Protein AF-A0A7Y2GDA6-F1 (afdb_monomer_lite)

Structure (mmCIF, N/CA/C/O backbone):
data_AF-A0A7Y2GDA6-F1
#
_entry.id   AF-A0A7Y2GDA6-F1
#
loop_
_atom_site.group_PDB
_atom_site.id
_atom_site.type_symbol
_atom_site.label_atom_id
_atom_site.label_alt_id
_atom_site.label_comp_id
_atom_site.label_asym_id
_atom_site.label_entity_id
_atom_site.label_seq_id
_atom_site.pdbx_PDB_ins_code
_atom_site.Cartn_x
_atom_site.Cartn_y
_atom_site.Cartn_z
_atom_site.occupancy
_atom_site.B_iso_or_equiv
_atom_site.auth_seq_id
_atom_site.auth_comp_id
_atom_site.auth_asym_id
_atom_site.auth_atom_id
_atom_site.pdbx_PDB_model_num
ATOM 1 N N . MET A 1 1 ? 19.817 -17.098 -6.772 1.00 64.12 1 MET A N 1
ATOM 2 C CA . MET A 1 1 ? 18.910 -16.658 -5.692 1.00 64.12 1 MET A CA 1
ATOM 3 C C . MET A 1 1 ? 17.622 -16.258 -6.371 1.00 64.12 1 MET A C 1
ATOM 5 O O . MET A 1 1 ? 17.723 -15.622 -7.410 1.00 64.12 1 MET A O 1
ATOM 9 N N . SER A 1 2 ? 16.472 -16.692 -5.872 1.00 86.38 2 SER A N 1
ATOM 10 C CA . SER A 1 2 ? 15.188 -16.250 -6.421 1.00 86.38 2 SER A CA 1
ATOM 11 C C . SER A 1 2 ? 14.887 -14.840 -5.922 1.00 86.38 2 SER A C 1
ATOM 13 O O . SER A 1 2 ? 15.241 -14.513 -4.785 1.00 86.38 2 SER A O 1
ATOM 15 N N . ASP A 1 3 ? 14.266 -14.024 -6.765 1.00 94.81 3 ASP A N 1
ATOM 16 C CA . ASP A 1 3 ? 13.848 -12.677 -6.393 1.00 94.81 3 ASP A CA 1
ATOM 17 C C . ASP A 1 3 ? 12.766 -12.728 -5.294 1.00 94.81 3 ASP A C 1
ATOM 19 O O . ASP A 1 3 ? 12.020 -13.708 -5.188 1.00 94.81 3 ASP A O 1
ATOM 23 N N . PRO A 1 4 ? 12.679 -11.712 -4.415 1.00 96.88 4 PRO A N 1
ATOM 24 C CA . PRO A 1 4 ? 11.637 -11.666 -3.399 1.00 96.88 4 PRO A CA 1
ATOM 25 C C . PRO A 1 4 ? 10.256 -11.480 -4.036 1.00 96.88 4 PRO A C 1
ATOM 27 O O . PRO A 1 4 ? 10.090 -10.702 -4.969 1.00 96.88 4 PRO A O 1
ATOM 30 N N . ILE A 1 5 ? 9.238 -12.146 -3.490 1.00 97.94 5 ILE A N 1
ATOM 31 C CA . ILE A 1 5 ? 7.860 -12.053 -3.987 1.00 97.94 5 ILE A CA 1
ATOM 32 C C . ILE A 1 5 ? 7.131 -10.878 -3.337 1.00 97.94 5 ILE A C 1
ATOM 34 O O . ILE A 1 5 ? 7.092 -10.753 -2.111 1.00 97.94 5 ILE A O 1
ATOM 38 N N . CYS A 1 6 ? 6.483 -10.044 -4.150 1.00 98.31 6 CYS A N 1
ATOM 39 C CA . CYS A 1 6 ? 5.636 -8.970 -3.651 1.00 98.31 6 CYS A CA 1
ATOM 40 C C . CYS A 1 6 ? 4.371 -9.534 -2.983 1.00 98.31 6 CYS A C 1
ATOM 42 O O . CYS A 1 6 ? 3.590 -10.232 -3.634 1.00 98.31 6 CYS A O 1
ATOM 44 N N . PRO A 1 7 ? 4.087 -9.182 -1.717 1.00 98.06 7 PRO A N 1
ATOM 45 C CA . PRO A 1 7 ? 2.964 -9.738 -0.966 1.00 98.06 7 PRO A CA 1
ATOM 46 C C . PRO A 1 7 ? 1.592 -9.264 -1.465 1.00 98.06 7 PRO A C 1
ATOM 48 O O . PRO A 1 7 ? 0.581 -9.856 -1.089 1.00 98.06 7 PRO A O 1
ATOM 51 N N . LEU A 1 8 ? 1.530 -8.209 -2.290 1.00 98.38 8 LEU A N 1
ATOM 52 C CA . LEU A 1 8 ? 0.276 -7.743 -2.884 1.00 98.38 8 LEU A CA 1
ATOM 53 C C . LEU A 1 8 ? -0.042 -8.468 -4.193 1.00 98.38 8 LEU A C 1
ATOM 55 O O . LEU A 1 8 ? -1.086 -9.101 -4.294 1.00 98.38 8 LEU A O 1
ATOM 59 N N . CYS A 1 9 ? 0.838 -8.362 -5.193 1.00 98.19 9 CYS A N 1
ATOM 60 C CA . CYS A 1 9 ? 0.567 -8.884 -6.535 1.00 98.19 9 CYS A CA 1
ATOM 61 C C . CYS A 1 9 ? 1.073 -10.313 -6.772 1.00 98.19 9 CYS A C 1
ATOM 63 O O . CYS A 1 9 ? 0.724 -10.912 -7.783 1.00 98.19 9 CYS A O 1
ATOM 65 N N . GLY A 1 10 ? 1.898 -10.865 -5.876 1.00 97.62 10 GLY A N 1
ATOM 66 C CA . GLY A 1 10 ? 2.440 -12.221 -6.000 1.00 97.62 10 GLY A CA 1
ATOM 67 C C . GLY A 1 10 ? 3.526 -12.391 -7.068 1.00 97.62 10 GLY A C 1
ATOM 68 O O . GLY A 1 10 ? 3.907 -13.520 -7.354 1.00 97.62 10 GLY A O 1
ATOM 69 N N . ARG A 1 11 ? 4.021 -11.298 -7.661 1.00 97.56 11 ARG A N 1
ATOM 70 C CA . ARG A 1 11 ? 5.092 -11.309 -8.673 1.00 97.56 11 ARG A CA 1
ATOM 71 C C . ARG A 1 11 ? 6.456 -11.077 -8.028 1.00 97.56 11 ARG A C 1
ATOM 73 O O . ARG A 1 11 ? 6.536 -10.406 -6.995 1.00 97.56 11 ARG A O 1
ATOM 80 N N . ASP A 1 12 ? 7.505 -11.571 -8.675 1.00 98.06 12 ASP A N 1
ATOM 81 C CA . ASP A 1 12 ? 8.897 -11.287 -8.320 1.00 98.06 12 ASP A CA 1
ATOM 82 C C . ASP A 1 12 ? 9.172 -9.774 -8.276 1.00 98.06 12 ASP A C 1
ATOM 84 O O . ASP A 1 12 ? 8.599 -8.988 -9.042 1.00 98.06 12 ASP A O 1
ATOM 88 N N . ILE A 1 13 ? 10.059 -9.355 -7.376 1.00 97.88 13 ILE A N 1
ATOM 89 C CA . ILE A 1 13 ? 10.613 -8.003 -7.280 1.00 97.88 13 ILE A CA 1
ATOM 90 C C . ILE A 1 13 ? 12.090 -8.082 -7.698 1.00 97.88 13 ILE A C 1
ATOM 92 O O . ILE A 1 13 ? 12.950 -8.288 -6.837 1.00 97.88 13 ILE A O 1
ATOM 96 N N . PRO A 1 14 ? 12.406 -7.910 -8.993 1.00 96.81 14 PRO A N 1
ATOM 97 C CA . PRO A 1 14 ? 13.791 -7.866 -9.439 1.00 96.81 14 PRO A CA 1
ATOM 98 C C . PRO A 1 14 ? 14.586 -6.748 -8.739 1.00 96.81 14 PRO A C 1
ATOM 100 O O . PRO A 1 14 ? 14.024 -5.721 -8.347 1.00 96.81 14 PRO A O 1
ATOM 103 N N . PRO A 1 15 ? 15.905 -6.893 -8.560 1.00 95.06 15 PRO A N 1
ATOM 104 C CA . PRO A 1 15 ? 16.711 -5.909 -7.834 1.00 95.06 15 PRO A CA 1
ATOM 105 C C . PRO A 1 15 ? 16.760 -4.527 -8.508 1.00 95.06 15 PRO A C 1
ATOM 107 O O . PRO A 1 15 ? 16.990 -3.527 -7.830 1.00 95.06 15 PRO A O 1
ATOM 110 N N . ASP A 1 16 ? 16.538 -4.458 -9.819 1.00 96.25 16 ASP A N 1
ATOM 111 C CA . ASP A 1 16 ? 16.568 -3.241 -10.632 1.00 96.25 16 ASP A CA 1
ATOM 112 C C . ASP A 1 16 ? 15.217 -2.509 -10.709 1.00 96.25 16 ASP A C 1
ATOM 114 O O . ASP A 1 16 ? 15.166 -1.376 -11.198 1.00 96.25 16 ASP A O 1
ATOM 118 N N . VAL A 1 17 ? 14.127 -3.089 -10.186 1.00 96.38 17 VAL A N 1
ATOM 119 C CA . VAL A 1 17 ? 12.829 -2.399 -10.150 1.00 96.38 17 VAL A CA 1
ATOM 120 C C . VAL A 1 17 ? 12.662 -1.559 -8.877 1.00 96.38 17 VAL A C 1
ATOM 122 O O . VAL A 1 17 ? 13.082 -1.969 -7.789 1.00 96.38 17 VAL A O 1
ATOM 125 N N . PRO A 1 18 ? 11.989 -0.394 -8.959 1.00 98.19 18 PRO A N 1
ATOM 126 C CA . PRO A 1 18 ? 11.669 0.399 -7.781 1.00 98.19 18 PRO A CA 1
ATOM 127 C C . PRO A 1 18 ? 10.878 -0.409 -6.746 1.00 98.19 18 PRO A C 1
ATOM 129 O O . PRO A 1 18 ? 9.785 -0.916 -7.018 1.00 98.19 18 PRO A O 1
ATOM 132 N N . GLN A 1 19 ? 11.410 -0.476 -5.530 1.00 97.88 19 GLN A N 1
ATOM 133 C CA . GLN A 1 19 ? 10.868 -1.254 -4.419 1.00 97.88 19 GLN A CA 1
ATOM 134 C C . GLN A 1 19 ? 10.881 -0.442 -3.123 1.00 97.88 19 GLN A C 1
ATOM 136 O O . GLN A 1 19 ? 11.598 0.552 -2.988 1.00 97.88 19 GLN A O 1
ATOM 141 N N . SER A 1 20 ? 10.020 -0.794 -2.178 1.00 97.62 20 SER A N 1
ATOM 142 C CA . SER A 1 20 ? 9.846 -0.049 -0.931 1.00 97.62 20 SER A CA 1
ATOM 143 C C . SER A 1 20 ? 9.444 -0.978 0.209 1.00 97.62 20 SER A C 1
ATOM 145 O O . SER A 1 20 ? 8.703 -1.939 0.008 1.00 97.62 20 SER A O 1
ATOM 147 N N . LEU A 1 21 ? 9.928 -0.677 1.417 1.00 97.19 21 LEU A N 1
ATOM 148 C CA . LEU A 1 21 ? 9.463 -1.329 2.639 1.00 97.19 21 LEU A CA 1
ATOM 149 C C . LEU A 1 21 ? 8.143 -0.696 3.082 1.00 97.19 21 LEU A C 1
ATOM 151 O O . LEU A 1 21 ? 8.095 0.473 3.477 1.00 97.19 21 LEU A O 1
ATOM 155 N N . HIS A 1 22 ? 7.079 -1.486 3.051 1.00 97.25 22 HIS A N 1
ATOM 156 C CA . HIS A 1 22 ? 5.756 -1.080 3.495 1.00 97.25 22 HIS A CA 1
ATOM 157 C C . HIS A 1 22 ? 5.526 -1.487 4.953 1.00 97.25 22 HIS A C 1
ATOM 159 O O . HIS A 1 22 ? 5.846 -2.606 5.350 1.00 97.25 22 HIS A O 1
ATOM 165 N N . HIS A 1 23 ? 4.957 -0.583 5.752 1.00 97.19 23 HIS A N 1
ATOM 166 C CA . HIS A 1 23 ? 4.548 -0.885 7.123 1.00 97.19 23 HIS A CA 1
ATOM 167 C C . HIS A 1 23 ? 3.101 -1.364 7.110 1.00 97.19 23 HIS A C 1
ATOM 169 O O . HIS A 1 23 ? 2.209 -0.577 6.808 1.00 97.19 23 HIS A O 1
ATOM 175 N N . LEU A 1 24 ? 2.871 -2.622 7.489 1.00 94.38 24 LEU A N 1
ATOM 176 C CA . LEU A 1 24 ? 1.519 -3.190 7.539 1.00 94.38 24 LEU A CA 1
ATOM 177 C C . LEU A 1 24 ? 0.637 -2.506 8.593 1.00 94.38 24 LEU A C 1
ATOM 179 O O . LEU A 1 24 ? -0.573 -2.394 8.433 1.00 94.38 24 LEU A O 1
ATOM 183 N N . ILE A 1 25 ? 1.259 -2.000 9.660 1.00 95.50 25 ILE A N 1
ATOM 184 C CA . ILE A 1 25 ? 0.639 -1.061 10.590 1.00 95.50 25 ILE A CA 1
ATOM 185 C C . ILE A 1 25 ? 1.393 0.264 10.454 1.00 95.50 25 ILE A C 1
ATOM 187 O O . ILE A 1 25 ? 2.588 0.314 10.756 1.00 95.50 25 ILE A O 1
ATOM 191 N N . PRO A 1 26 ? 0.733 1.353 10.038 1.00 93.00 26 PRO A N 1
ATOM 192 C CA . PRO A 1 26 ? 1.320 2.682 10.007 1.00 93.00 26 PRO A CA 1
ATOM 193 C C . PRO A 1 26 ? 2.092 3.071 11.263 1.00 93.00 26 PRO A C 1
ATOM 195 O O . PRO A 1 26 ? 1.608 2.905 12.387 1.00 93.00 26 PRO A O 1
ATOM 198 N N . LYS A 1 27 ? 3.251 3.719 11.085 1.00 91.31 27 LYS A N 1
ATOM 199 C CA . LYS A 1 27 ? 4.038 4.271 12.206 1.00 91.31 27 LYS A CA 1
ATOM 200 C C . LYS A 1 27 ? 3.196 5.204 13.084 1.00 91.31 27 LYS A C 1
ATOM 202 O O . LYS A 1 27 ? 3.274 5.126 14.306 1.00 91.31 27 LYS A O 1
ATOM 207 N N . LEU A 1 28 ? 2.348 6.030 12.462 1.00 89.94 28 LEU A N 1
ATOM 208 C CA . LEU A 1 28 ? 1.438 6.961 13.145 1.00 89.94 28 LEU A CA 1
ATOM 209 C C . LEU A 1 28 ? 0.292 6.269 13.902 1.00 89.94 28 LEU A C 1
ATOM 211 O O . LEU A 1 28 ? -0.390 6.912 14.695 1.00 89.94 28 LEU A O 1
ATOM 215 N N . LYS A 1 29 ? 0.065 4.972 13.669 1.00 92.56 29 LYS A N 1
ATOM 216 C CA . LYS A 1 29 ? -0.928 4.145 14.373 1.00 92.56 29 LYS A CA 1
ATOM 217 C C . LYS A 1 29 ? -0.272 3.142 15.326 1.00 92.56 29 LYS A C 1
ATOM 219 O O . LYS A 1 29 ? -0.875 2.132 15.662 1.00 92.56 29 LYS A O 1
ATOM 224 N N . GLY A 1 30 ? 0.960 3.419 15.760 1.00 89.00 30 GLY A N 1
ATOM 225 C CA . GLY A 1 30 ? 1.689 2.586 16.718 1.00 89.00 30 GLY A CA 1
ATOM 226 C C . GLY A 1 30 ? 2.534 1.478 16.088 1.00 89.00 30 GLY A C 1
ATOM 227 O O . GLY A 1 30 ? 3.202 0.754 16.813 1.00 89.00 30 GLY A O 1
ATOM 228 N N . GLY A 1 31 ? 2.595 1.368 14.758 1.00 88.25 31 GLY A N 1
ATOM 229 C CA . GLY A 1 31 ? 3.393 0.346 14.067 1.00 88.25 31 GLY A CA 1
ATOM 230 C C . GLY A 1 31 ? 4.895 0.640 13.970 1.00 88.25 31 GLY A C 1
ATOM 231 O O . GLY A 1 31 ? 5.592 0.052 13.143 1.00 88.25 31 GLY A O 1
ATOM 232 N N . LYS A 1 32 ? 5.432 1.574 14.765 1.00 89.69 32 LYS A N 1
ATOM 233 C CA . LYS A 1 32 ? 6.873 1.871 14.774 1.00 89.69 32 LYS A CA 1
ATOM 234 C C . LYS A 1 32 ? 7.638 0.654 15.309 1.00 89.69 32 LYS A C 1
ATOM 236 O O . LYS A 1 32 ? 7.427 0.255 16.445 1.00 89.69 32 LYS A O 1
ATOM 241 N N . GLY A 1 33 ? 8.538 0.096 14.497 1.00 88.12 33 GLY A N 1
ATOM 242 C CA . GLY A 1 33 ? 9.240 -1.156 14.820 1.00 88.12 33 GLY A CA 1
ATOM 243 C C . GLY A 1 33 ? 8.392 -2.417 14.608 1.00 88.12 33 GLY A C 1
ATOM 244 O O . GLY A 1 33 ? 8.845 -3.507 14.935 1.00 88.12 33 GLY A O 1
ATOM 245 N N . GLY A 1 34 ? 7.177 -2.270 14.069 1.00 87.50 34 GLY A N 1
ATOM 246 C CA . GLY A 1 34 ? 6.323 -3.382 13.668 1.00 87.50 34 GLY A CA 1
ATOM 247 C C . GLY A 1 34 ? 6.778 -4.040 12.359 1.00 87.50 34 GLY A C 1
ATOM 248 O O . GLY A 1 34 ? 7.767 -3.614 11.753 1.00 87.50 34 GLY A O 1
ATOM 249 N N . PRO A 1 35 ? 6.051 -5.075 11.902 1.00 90.38 35 PRO A N 1
ATOM 250 C CA . PRO A 1 35 ? 6.416 -5.814 10.704 1.00 90.38 35 PRO A CA 1
ATOM 251 C C . PRO A 1 35 ? 6.395 -4.907 9.471 1.00 90.38 35 PRO A C 1
ATOM 253 O O . PRO A 1 35 ? 5.451 -4.144 9.237 1.00 90.38 35 PRO A O 1
ATOM 256 N N . THR A 1 36 ? 7.446 -5.032 8.665 1.00 96.19 36 THR A N 1
ATOM 257 C CA . THR A 1 36 ? 7.513 -4.440 7.331 1.00 96.19 36 THR A CA 1
ATOM 258 C C . THR A 1 36 ? 7.632 -5.538 6.294 1.00 96.19 36 THR A C 1
ATOM 260 O O . THR A 1 36 ? 8.169 -6.610 6.570 1.00 96.19 36 THR A O 1
ATOM 263 N N . VAL A 1 37 ? 7.113 -5.266 5.104 1.00 97.06 37 VAL A N 1
ATOM 264 C CA . VAL A 1 37 ? 7.208 -6.173 3.963 1.00 97.06 37 VAL A CA 1
ATOM 265 C C . VAL A 1 37 ? 7.807 -5.439 2.773 1.00 97.06 37 VAL A C 1
ATOM 267 O O . VAL A 1 37 ? 7.528 -4.258 2.556 1.00 97.06 37 VAL A O 1
ATOM 270 N N . LEU A 1 38 ? 8.647 -6.131 2.009 1.00 98.06 38 LEU A N 1
ATOM 271 C CA . LEU A 1 38 ? 9.204 -5.602 0.772 1.00 98.06 38 LEU A CA 1
ATOM 272 C C . LEU A 1 38 ? 8.158 -5.702 -0.340 1.00 98.06 38 LEU A C 1
ATOM 274 O O . LEU A 1 38 ? 7.545 -6.751 -0.522 1.00 98.06 38 LEU A O 1
ATOM 278 N N . MET A 1 39 ? 7.930 -4.609 -1.064 1.00 98.31 39 MET A N 1
ATOM 279 C CA . MET A 1 39 ? 6.929 -4.534 -2.130 1.00 98.31 39 MET A CA 1
ATOM 280 C C . MET A 1 39 ? 7.471 -3.740 -3.316 1.00 98.31 39 MET A C 1
ATOM 282 O O . MET A 1 39 ? 8.332 -2.874 -3.141 1.00 98.31 39 MET A O 1
ATOM 286 N N . HIS A 1 40 ? 6.913 -3.947 -4.513 1.00 98.56 40 HIS A N 1
ATOM 287 C CA . HIS A 1 40 ? 7.108 -2.989 -5.604 1.00 98.56 40 HIS A CA 1
ATOM 288 C C . HIS A 1 40 ? 6.637 -1.603 -5.165 1.00 98.56 40 HIS A C 1
ATOM 290 O O . HIS A 1 40 ? 5.592 -1.464 -4.522 1.00 98.56 40 HIS A O 1
ATOM 296 N N . HIS A 1 41 ? 7.346 -0.563 -5.590 1.00 98.50 41 HIS A N 1
ATOM 297 C CA . HIS A 1 41 ? 6.973 0.812 -5.274 1.00 98.50 41 HIS A CA 1
ATOM 298 C C . HIS A 1 41 ? 5.569 1.162 -5.800 1.00 98.50 41 HIS A C 1
ATOM 300 O O . HIS A 1 41 ? 4.805 1.851 -5.129 1.00 98.50 41 HIS A O 1
ATOM 306 N N . ILE A 1 42 ? 5.179 0.628 -6.966 1.00 98.31 42 ILE A N 1
ATOM 307 C CA . ILE A 1 42 ? 3.830 0.821 -7.519 1.00 98.31 42 ILE A CA 1
ATOM 308 C C . ILE A 1 42 ? 2.742 0.167 -6.652 1.00 98.31 42 ILE A C 1
ATOM 310 O O . ILE A 1 42 ? 1.717 0.790 -6.389 1.00 98.31 42 ILE A O 1
ATOM 314 N N . CYS A 1 43 ? 2.992 -1.041 -6.136 1.00 98.56 43 CYS A N 1
ATOM 315 C CA . CYS A 1 43 ? 2.075 -1.736 -5.229 1.00 98.56 43 CYS A CA 1
ATOM 316 C C . CYS A 1 43 ? 1.924 -0.970 -3.911 1.00 98.56 43 CYS A C 1
ATOM 318 O O . CYS A 1 43 ? 0.816 -0.797 -3.410 1.00 98.56 43 CYS A O 1
ATOM 320 N N . HIS A 1 44 ? 3.036 -0.463 -3.372 1.00 98.56 44 HIS A N 1
ATOM 321 C CA . HIS A 1 44 ? 3.030 0.375 -2.175 1.00 98.56 44 HIS A CA 1
ATOM 322 C C . HIS A 1 44 ? 2.200 1.651 -2.394 1.00 98.56 44 HIS A C 1
ATOM 324 O O . HIS A 1 44 ? 1.343 1.981 -1.573 1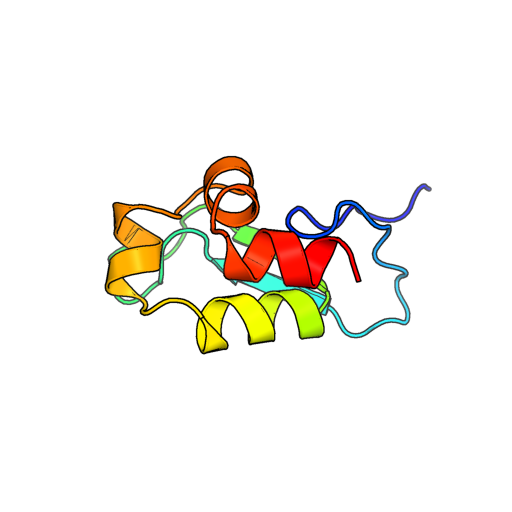.00 98.56 44 HIS A O 1
ATOM 330 N N . ARG A 1 45 ? 2.390 2.346 -3.521 1.00 98.44 45 ARG A N 1
ATOM 331 C CA . ARG A 1 45 ? 1.604 3.545 -3.850 1.00 98.44 45 ARG A CA 1
ATOM 332 C C . ARG A 1 45 ? 0.112 3.254 -3.978 1.00 98.44 45 ARG A C 1
ATOM 334 O O . ARG A 1 45 ? -0.680 4.044 -3.474 1.00 98.44 45 ARG A O 1
ATOM 341 N N . GLU A 1 46 ? -0.273 2.139 -4.598 1.00 98.62 46 GLU A N 1
ATOM 342 C CA . GLU A 1 46 ? -1.692 1.799 -4.752 1.00 98.62 46 GLU A CA 1
ATOM 343 C C . GLU A 1 46 ? -2.376 1.529 -3.404 1.00 98.62 46 GLU A C 1
ATOM 345 O O . GLU A 1 46 ? -3.522 1.938 -3.212 1.00 98.62 46 GLU A O 1
ATOM 350 N N . ILE A 1 47 ? -1.673 0.920 -2.440 1.00 98.44 47 ILE A N 1
ATOM 351 C CA . ILE A 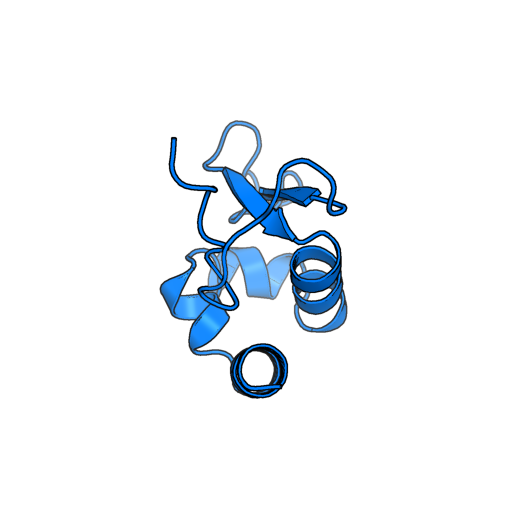1 47 ? -2.196 0.727 -1.077 1.00 98.44 47 ILE A CA 1
ATOM 352 C C . ILE A 1 47 ? -2.552 2.076 -0.446 1.00 98.44 47 ILE A C 1
ATOM 354 O O . ILE A 1 47 ? -3.684 2.247 -0.002 1.00 98.44 47 ILE A O 1
ATOM 358 N N . HIS A 1 48 ? -1.638 3.051 -0.462 1.00 97.94 48 HIS A N 1
ATOM 359 C CA . HIS A 1 48 ? -1.898 4.373 0.133 1.00 97.94 48 HIS A CA 1
ATOM 360 C C . HIS A 1 48 ? -2.841 5.253 -0.699 1.00 97.94 48 HIS A C 1
ATOM 362 O O . HIS A 1 48 ? -3.425 6.191 -0.165 1.00 97.94 48 HIS A O 1
ATOM 368 N N . ALA A 1 49 ? -3.011 4.971 -1.993 1.00 98.31 49 ALA A N 1
ATOM 369 C CA . ALA A 1 49 ? -4.043 5.609 -2.807 1.00 98.31 49 ALA A CA 1
ATOM 370 C C . ALA A 1 49 ? -5.447 5.044 -2.522 1.00 98.31 49 ALA A C 1
ATOM 372 O O . ALA A 1 49 ? -6.444 5.712 -2.792 1.00 98.31 49 ALA A O 1
ATOM 373 N N . THR A 1 50 ? -5.525 3.814 -2.006 1.00 98.31 50 THR A N 1
ATOM 374 C CA . THR A 1 50 ? -6.780 3.083 -1.790 1.00 98.31 50 THR A CA 1
ATOM 375 C C . THR A 1 50 ? -7.267 3.150 -0.348 1.00 98.31 50 THR A C 1
ATOM 377 O O . THR A 1 50 ? -8.466 3.277 -0.123 1.00 98.31 50 THR A O 1
ATOM 380 N N . LEU A 1 51 ? -6.356 3.022 0.616 1.00 98.12 51 LEU A N 1
ATOM 381 C CA . LEU A 1 51 ? -6.666 2.870 2.032 1.00 98.12 51 LEU A CA 1
ATOM 382 C C . LEU A 1 51 ? -6.124 4.050 2.828 1.00 98.12 51 LEU A C 1
ATOM 384 O O . LEU A 1 51 ? -4.974 4.462 2.666 1.00 98.12 51 LEU A O 1
ATOM 388 N N . THR A 1 52 ? -6.923 4.542 3.766 1.00 97.56 52 THR A N 1
ATOM 389 C CA . THR A 1 52 ? -6.423 5.442 4.804 1.00 97.56 52 THR A CA 1
ATOM 390 C C . THR A 1 52 ? -5.535 4.681 5.791 1.00 97.56 52 THR A C 1
ATOM 392 O O . THR A 1 52 ? -5.695 3.481 6.017 1.00 97.56 52 THR A O 1
ATOM 395 N N . GLU A 1 53 ? -4.655 5.397 6.495 1.00 96.38 53 GLU A N 1
ATOM 396 C CA . GLU A 1 53 ? -3.825 4.810 7.559 1.00 96.38 53 GLU A CA 1
ATOM 397 C C . GLU A 1 53 ? -4.670 4.137 8.663 1.00 96.38 53 GLU A C 1
ATOM 399 O O . GLU A 1 53 ? -4.223 3.198 9.321 1.00 96.38 53 GLU A O 1
ATOM 404 N N . ALA A 1 54 ? -5.895 4.620 8.902 1.00 96.62 54 ALA A N 1
ATOM 405 C CA . ALA A 1 54 ? -6.798 4.036 9.890 1.00 96.62 54 ALA A CA 1
ATOM 406 C C . ALA A 1 54 ? -7.398 2.705 9.414 1.00 96.62 54 ALA A C 1
ATOM 408 O 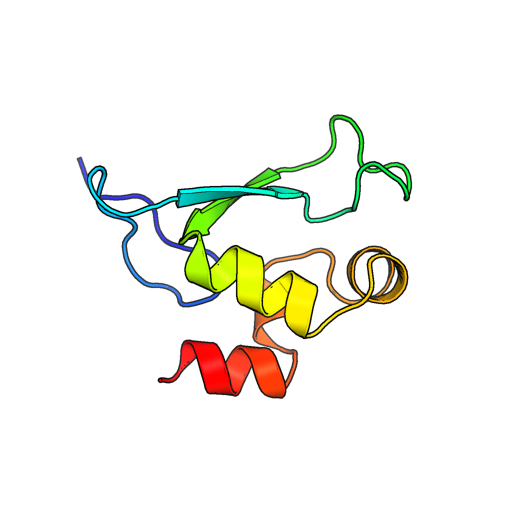O . ALA A 1 54 ? -7.434 1.752 10.193 1.00 96.62 54 ALA A O 1
ATOM 409 N N . GLU A 1 55 ? -7.842 2.629 8.159 1.00 97.50 55 GLU A N 1
ATOM 410 C CA . GLU A 1 55 ? -8.343 1.386 7.558 1.00 97.50 55 GLU A CA 1
ATOM 411 C C . GLU A 1 55 ? -7.230 0.350 7.445 1.00 97.50 55 GLU A C 1
ATOM 413 O O . GLU A 1 55 ? -7.432 -0.803 7.830 1.00 97.50 55 GLU A O 1
ATOM 418 N N . LEU A 1 56 ? -6.042 0.778 7.002 1.00 97.00 56 LEU A N 1
ATOM 419 C CA . LEU A 1 56 ? -4.861 -0.071 6.914 1.00 97.00 56 LEU A CA 1
ATOM 420 C C . LEU A 1 56 ? -4.539 -0.702 8.274 1.00 97.00 56 LEU A C 1
ATOM 422 O O . LEU A 1 56 ? -4.472 -1.920 8.382 1.00 97.00 56 LEU A O 1
ATOM 426 N N . ALA A 1 57 ? -4.450 0.106 9.336 1.00 95.94 57 ALA A N 1
ATOM 427 C CA . ALA A 1 57 ? -4.130 -0.388 10.676 1.00 95.94 57 ALA A CA 1
ATOM 428 C C . ALA A 1 57 ? -5.184 -1.346 11.264 1.00 95.94 57 ALA A C 1
ATOM 430 O O . ALA A 1 57 ? -4.823 -2.257 12.011 1.00 95.94 57 ALA A O 1
ATOM 431 N N . ARG A 1 58 ? -6.475 -1.111 10.990 1.00 96.12 58 ARG A N 1
ATOM 432 C CA . ARG A 1 58 ? -7.591 -1.825 11.639 1.00 96.12 58 ARG A CA 1
ATOM 433 C C . ARG A 1 58 ? -8.051 -3.067 10.888 1.00 96.12 58 ARG A C 1
ATOM 435 O O . ARG A 1 58 ? -8.419 -4.045 11.529 1.00 96.12 58 ARG A O 1
ATOM 442 N N . HIS A 1 59 ? -8.091 -3.000 9.562 1.00 97.12 59 HIS A N 1
ATOM 443 C CA . HIS A 1 59 ? -8.772 -3.994 8.729 1.00 97.12 59 HIS A CA 1
ATOM 444 C C . HIS A 1 59 ? -7.850 -4.655 7.706 1.00 97.12 59 HIS A C 1
ATOM 446 O O . HIS A 1 59 ? -8.130 -5.776 7.293 1.00 97.12 59 HIS A O 1
ATOM 452 N N . TYR A 1 60 ? -6.761 -3.986 7.314 1.00 97.38 60 TYR A N 1
ATOM 453 C CA . TYR A 1 60 ? -5.921 -4.408 6.190 1.00 97.38 60 TYR A CA 1
ATOM 454 C C . TYR A 1 60 ? -4.432 -4.542 6.547 1.00 97.38 60 TYR A C 1
ATOM 456 O O . TYR A 1 60 ? -3.558 -4.335 5.713 1.00 97.38 60 TYR A O 1
ATOM 464 N N . ASN A 1 61 ? -4.127 -4.901 7.794 1.00 96.25 61 ASN A N 1
ATOM 465 C CA . ASN A 1 61 ? -2.766 -4.931 8.342 1.00 96.25 61 A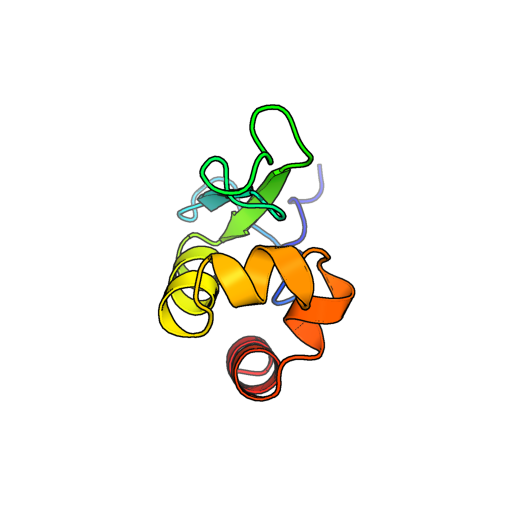SN A CA 1
ATOM 466 C C . ASN A 1 61 ? -2.011 -6.255 8.102 1.00 96.25 61 ASN A C 1
ATOM 468 O O . ASN A 1 61 ? -1.043 -6.562 8.797 1.00 96.25 61 ASN A O 1
ATOM 472 N N . THR A 1 62 ? -2.443 -7.049 7.123 1.00 97.25 62 THR A N 1
ATOM 473 C CA . THR A 1 62 ? -1.752 -8.264 6.665 1.00 97.25 62 THR A CA 1
ATOM 474 C C . THR A 1 62 ? -1.802 -8.362 5.138 1.00 97.25 62 THR A C 1
ATOM 476 O O . THR A 1 62 ? -2.767 -7.877 4.533 1.00 97.25 62 THR A O 1
ATOM 479 N N . PRO A 1 63 ? -0.822 -9.015 4.487 1.00 97.62 63 PRO A N 1
ATOM 480 C CA . PRO A 1 63 ? -0.867 -9.294 3.052 1.00 97.62 63 PRO A CA 1
ATOM 481 C C . PRO A 1 63 ? -2.183 -9.923 2.578 1.00 97.62 63 PRO A C 1
ATOM 483 O O . PRO A 1 63 ? -2.724 -9.530 1.548 1.00 97.62 63 PRO A O 1
ATOM 486 N N . GLU A 1 64 ? -2.726 -10.866 3.344 1.00 98.12 64 GLU A N 1
ATOM 487 C CA . GLU A 1 64 ? -3.967 -11.579 3.037 1.00 98.12 64 GLU A CA 1
ATOM 488 C C . GLU A 1 64 ? -5.144 -10.606 2.984 1.00 98.12 64 GLU A C 1
ATOM 490 O O . GLU A 1 64 ? -5.897 -10.589 2.011 1.00 98.12 64 GLU A O 1
ATOM 495 N N . THR A 1 65 ? -5.264 -9.745 3.997 1.00 98.25 65 THR A N 1
ATOM 496 C CA . THR A 1 65 ? -6.321 -8.729 4.040 1.00 98.25 65 THR A CA 1
ATOM 497 C C . THR A 1 65 ? -6.158 -7.681 2.938 1.00 98.25 65 THR A C 1
ATOM 499 O O . THR A 1 65 ? -7.150 -7.317 2.309 1.00 98.25 65 THR A O 1
ATOM 502 N N . LEU A 1 66 ? -4.929 -7.252 2.618 1.00 98.25 66 LEU A N 1
ATOM 503 C CA . LEU A 1 66 ? -4.666 -6.343 1.495 1.00 98.25 66 LEU A CA 1
ATOM 504 C C . LEU A 1 66 ? -5.145 -6.941 0.168 1.00 98.25 66 LEU A C 1
ATOM 506 O O . LEU A 1 66 ? -5.852 -6.276 -0.588 1.00 98.25 66 LEU A O 1
ATOM 510 N N . ARG A 1 67 ? -4.814 -8.212 -0.093 1.00 98.38 67 ARG A N 1
ATOM 511 C CA . ARG A 1 67 ? -5.263 -8.929 -1.297 1.00 98.38 67 ARG A CA 1
ATOM 512 C C . ARG A 1 67 ? -6.777 -9.136 -1.335 1.00 98.38 67 ARG A C 1
ATOM 514 O O . ARG A 1 67 ? -7.336 -9.223 -2.421 1.00 98.38 67 ARG A O 1
ATOM 521 N N . ALA A 1 68 ? -7.444 -9.186 -0.183 1.00 98.19 68 ALA A N 1
ATOM 522 C CA . ALA A 1 68 ? -8.898 -9.300 -0.103 1.00 98.19 68 ALA A CA 1
ATOM 523 C C . ALA A 1 68 ? -9.640 -7.983 -0.412 1.00 98.19 68 ALA A C 1
ATOM 525 O O . ALA A 1 68 ? -10.839 -8.016 -0.690 1.00 98.19 68 ALA A O 1
ATOM 526 N N . HIS A 1 69 ? -8.967 -6.824 -0.394 1.00 98.56 69 HIS A N 1
ATOM 527 C CA . HIS A 1 69 ? -9.620 -5.555 -0.716 1.00 98.56 69 HIS A CA 1
ATOM 528 C C . HIS A 1 69 ? -9.993 -5.499 -2.213 1.00 98.56 69 HIS A C 1
ATOM 530 O O . HIS A 1 69 ? -9.097 -5.573 -3.059 1.00 98.56 69 HIS A O 1
ATOM 536 N N . PRO A 1 70 ? -11.270 -5.281 -2.596 1.00 98.19 70 PRO A N 1
ATOM 537 C CA . PRO A 1 70 ? -11.723 -5.442 -3.984 1.00 98.19 70 PRO A CA 1
ATOM 538 C C . PRO A 1 70 ? -10.960 -4.605 -5.015 1.00 98.19 70 PRO A C 1
ATOM 540 O O . PRO A 1 70 ? -10.704 -5.062 -6.128 1.00 98.19 70 PRO A O 1
ATOM 543 N N . ARG A 1 71 ? -10.580 -3.372 -4.661 1.00 98.25 71 ARG A N 1
ATOM 544 C CA . ARG A 1 71 ? -9.784 -2.512 -5.549 1.00 98.25 71 ARG A CA 1
ATOM 545 C C . ARG A 1 71 ? -8.351 -3.019 -5.702 1.00 98.25 71 ARG A C 1
ATOM 547 O O . ARG A 1 71 ? -7.830 -3.026 -6.812 1.00 98.25 71 ARG A O 1
ATOM 554 N N . LEU A 1 72 ? -7.742 -3.465 -4.605 1.00 98.62 72 LEU A N 1
ATOM 555 C CA . LEU A 1 72 ? -6.362 -3.940 -4.609 1.00 98.62 72 LEU A CA 1
ATOM 556 C C . LEU A 1 72 ? -6.254 -5.291 -5.322 1.00 98.62 72 LEU A C 1
ATOM 558 O O . LEU A 1 72 ? -5.317 -5.494 -6.085 1.00 98.62 72 LEU A O 1
ATOM 562 N N . ALA A 1 73 ? -7.249 -6.166 -5.160 1.00 98.50 73 ALA A N 1
ATOM 563 C CA . ALA A 1 73 ? -7.365 -7.416 -5.904 1.00 98.50 73 ALA A CA 1
ATOM 564 C C . ALA A 1 73 ? -7.428 -7.174 -7.421 1.00 98.50 73 ALA A C 1
ATOM 566 O O . ALA A 1 73 ? -6.712 -7.817 -8.184 1.00 98.50 73 ALA A O 1
ATOM 567 N N . LYS A 1 74 ? -8.247 -6.207 -7.863 1.00 98.38 74 LYS A N 1
ATOM 568 C CA . LYS A 1 74 ? -8.334 -5.820 -9.281 1.00 98.38 74 LYS A CA 1
ATOM 569 C C . LYS A 1 74 ? -7.014 -5.262 -9.804 1.00 98.38 74 LYS A C 1
ATOM 571 O O . LYS A 1 74 ? -6.601 -5.635 -10.893 1.00 98.38 74 LYS A O 1
ATOM 576 N N . PHE A 1 75 ? -6.356 -4.401 -9.028 1.00 98.44 75 PHE A N 1
ATOM 577 C CA . PHE A 1 75 ? -5.039 -3.872 -9.378 1.00 98.44 75 PHE A CA 1
ATOM 578 C C . PHE A 1 75 ? -3.984 -4.982 -9.483 1.00 98.44 75 PHE A C 1
ATOM 580 O O . PHE A 1 75 ? -3.211 -5.007 -10.431 1.00 98.44 75 PHE A O 1
ATOM 587 N N . ALA A 1 76 ? -3.966 -5.923 -8.538 1.00 97.69 76 ALA A N 1
ATOM 588 C CA . ALA A 1 76 ? -3.024 -7.040 -8.527 1.00 97.69 76 ALA A CA 1
ATOM 589 C C . ALA A 1 76 ? -3.218 -8.007 -9.709 1.00 97.69 76 ALA A C 1
ATOM 591 O O . ALA A 1 76 ? -2.258 -8.645 -10.136 1.00 97.69 76 ALA A O 1
ATOM 592 N N . ALA A 1 77 ? -4.445 -8.118 -10.223 1.00 96.88 77 ALA A N 1
ATOM 593 C CA . ALA A 1 77 ? -4.792 -8.970 -11.358 1.00 96.88 77 ALA A CA 1
ATOM 594 C C . ALA A 1 77 ? -4.517 -8.336 -12.735 1.00 96.88 77 ALA A C 1
ATOM 596 O O . ALA A 1 77 ? -4.634 -9.036 -13.739 1.00 96.88 77 ALA A O 1
ATOM 597 N N . TRP A 1 78 ? -4.175 -7.044 -12.787 1.00 93.38 78 TRP A N 1
ATOM 598 C CA . TRP A 1 78 ? -3.758 -6.349 -14.009 1.00 9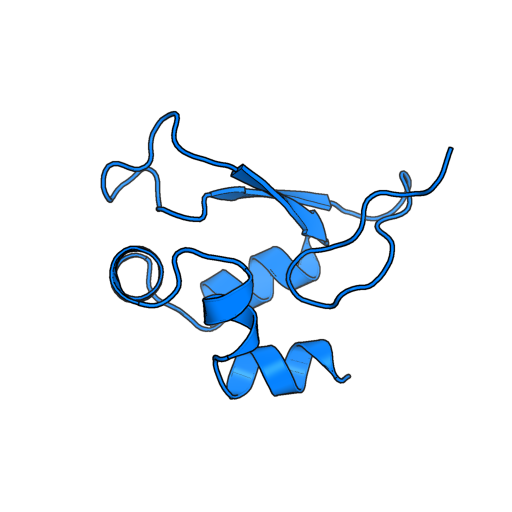3.38 78 TRP A CA 1
ATOM 599 C C . TRP A 1 78 ? -2.304 -6.676 -14.358 1.00 93.38 78 TRP A C 1
ATOM 601 O O . TRP A 1 78 ? -2.052 -7.004 -15.535 1.00 93.38 78 TRP A O 1
#

Secondary structure (DSSP, 8-state):
-PPPBPTTT--B--TTS-EEEEESS-GGGTTTTS-EEEEEHHHHHHHHHH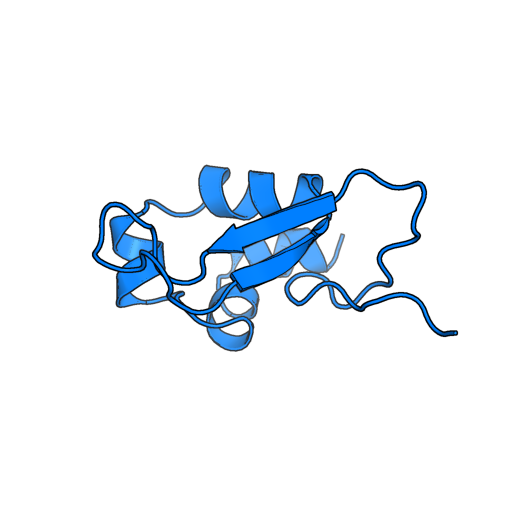--HHHHHHH--SHHHHHHSHHHHHHHT-

Radius of gyration: 12.03 Å; chains: 1; bounding box: 31×24×31 Å

Foldseek 3Di:
DFADAALQLRDGDDPPAAKDWAQLQDVVRVSVVHDTDIHGPVLNVVCVVPDDNVCSNPQNSDSVSQCVPPVSVVVSVD

pLDDT: mean 95.96, std 4.71, range [64.12, 98.62]

Sequence (78 aa):
MSDPICPLCGRDIPPDVPQSLHHLIPKLKGGKGGPTVLMHHICHREIHATLTEAELARHYNTPETLRAHPRLAKFAAW